Protein AF-A0ABD0MNI6-F1 (afdb_monomer)

pLDDT: mean 89.59, std 11.23, range [46.16, 98.44]

Solvent-accessible surface area (backbone atoms only — not comparable to full-atom values): 5482 Å² total; per-residue (Å²): 137,84,80,89,67,82,84,60,70,80,88,74,63,90,75,83,88,67,56,72,86,22,37,50,64,72,23,76,44,81,47,50,57,94,92,41,62,36,37,39,31,8,14,19,38,27,80,88,35,26,16,28,29,31,40,28,31,77,91,74,66,42,71,41,86,67,50,65,74,93,55,88,82,47,61,40,34,27,62,68,87,86,86,77,63,70,73,90,120

InterPro domains:
  IPR013519 Integrin alpha beta-propellor [PS51470] (7-65)
  IPR028994 Integrin alpha, N-terminal [G3DSA:2.130.10.130] (6-89)

Nearest PDB structures (foldseek):
  5e6u-assembly1_A  TM=7.525E-01  e=2.820E-02  Homo sapiens
  5e6s-assembly3_E  TM=7.276E-01  e=4.142E-02  Homo sapiens
  5e6s-assembly2_C  TM=7.257E-01  e=7.370E-02  Homo sapiens
  4k3y-assembly1_D  TM=6.889E-01  e=2.837E+00  Influenza A virus

Sequence (89 aa):
SLSEAFNIDTEHPLRFNGKPDDFFGYSVYQTEFGNRKQIIVGAPLQANLRGEIYSCTADLQSCKQLQRPGSESVRFFGMSAAVSSAAVT

Radius of gyration: 15.06 Å; Cα contacts (8 Å, |Δi|>4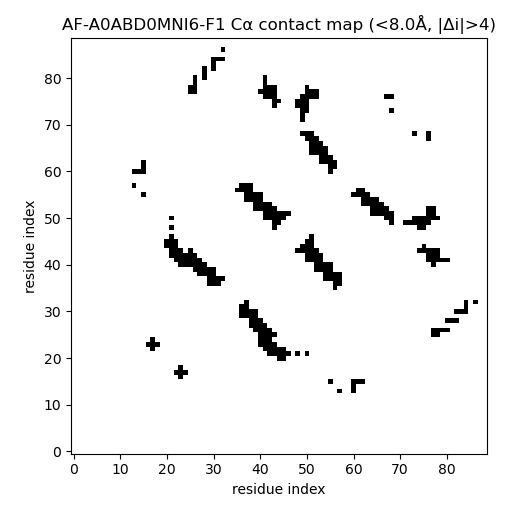): 175; chains: 1; bounding box: 37×43×36 Å

Mean predicted aligned error: 5.4 Å

Foldseek 3Di:
DDDPCPPDPPPDDLDADDDVQLVWQLDWDWEAEPNFTWIKIKRQPPPPQQIFIWTAGRVVSDIDTDDGDPDPVHGRPRNDDDDDNDDPD

Organism: Cirrhinus mrigala (NCBI:txid683832)

Secondary structure (DSSP, 8-state):
---S-TTS--SS-------GGGTTTSEEEEEEETTEEEEEEEETTHHHHTBEEEEEETTTTEEEEEE--S-TT--SBTSS---------

Structure (mmCIF, N/CA/C/O backbone):
data_AF-A0ABD0MNI6-F1
#
_entry.id   AF-A0ABD0MNI6-F1
#
loop_
_atom_site.group_PDB
_atom_site.id
_atom_site.type_symbol
_atom_site.label_atom_id
_atom_site.label_alt_id
_atom_site.label_comp_id
_atom_site.label_asym_id
_atom_site.label_entity_id
_atom_site.label_seq_id
_atom_site.pdbx_PDB_ins_code
_atom_site.Cartn_x
_atom_site.Cartn_y
_atom_site.Cartn_z
_atom_site.occupancy
_atom_site.B_iso_or_equiv
_atom_site.auth_seq_id
_atom_site.auth_comp_id
_atom_site.auth_asym_id
_atom_site.auth_atom_id
_atom_site.pdbx_PDB_model_num
ATOM 1 N N . SER A 1 1 ? -8.676 -30.454 7.796 1.00 57.81 1 SER A N 1
ATOM 2 C CA . SER A 1 1 ? -8.400 -29.042 8.107 1.00 57.81 1 SER A CA 1
ATOM 3 C C . SER A 1 1 ? -9.388 -28.207 7.312 1.00 57.81 1 SER A C 1
ATOM 5 O O . SER A 1 1 ? -9.310 -28.246 6.091 1.00 57.81 1 SER A O 1
ATOM 7 N N . LEU A 1 2 ? -10.390 -27.600 7.957 1.00 60.97 2 LEU A N 1
ATOM 8 C CA . LEU A 1 2 ? -11.344 -26.690 7.307 1.00 60.97 2 LEU A CA 1
ATOM 9 C C . LEU A 1 2 ? -10.839 -25.259 7.525 1.00 60.97 2 LEU A C 1
ATOM 11 O O . LEU A 1 2 ? -10.500 -24.901 8.647 1.00 60.97 2 LEU A O 1
ATOM 15 N N . SER A 1 3 ? -10.741 -24.475 6.456 1.00 64.19 3 SER A N 1
ATOM 16 C CA . SER A 1 3 ? -10.305 -23.077 6.507 1.00 64.19 3 SER A CA 1
ATOM 17 C C . SER A 1 3 ? -11.445 -22.182 7.016 1.00 64.19 3 SER A C 1
ATOM 19 O O . SER A 1 3 ? -12.557 -22.254 6.498 1.00 64.19 3 SER A O 1
ATOM 21 N N . GLU A 1 4 ? -11.172 -21.339 8.017 1.00 64.81 4 GLU A N 1
ATOM 22 C CA . GLU A 1 4 ? -12.135 -20.458 8.710 1.00 64.81 4 GLU A CA 1
ATOM 23 C C . GLU A 1 4 ? -12.469 -19.148 7.962 1.00 64.81 4 GLU A C 1
ATOM 25 O O . GLU A 1 4 ? -12.865 -18.162 8.571 1.00 64.81 4 GLU A O 1
ATOM 30 N N . ALA A 1 5 ? -12.330 -19.103 6.635 1.00 71.75 5 ALA A N 1
ATOM 31 C CA . ALA A 1 5 ? -12.599 -17.898 5.839 1.00 71.75 5 ALA A CA 1
ATOM 32 C C . ALA A 1 5 ? -14.032 -17.836 5.266 1.00 71.75 5 ALA A C 1
ATOM 34 O O . ALA A 1 5 ? -14.272 -17.150 4.276 1.00 71.75 5 ALA A O 1
ATOM 35 N N . PHE A 1 6 ? -14.994 -18.564 5.846 1.00 82.00 6 PHE A N 1
ATOM 36 C CA . PHE A 1 6 ? -16.357 -18.660 5.300 1.00 82.00 6 PHE A CA 1
ATOM 37 C C . PHE A 1 6 ? -17.190 -17.379 5.471 1.00 82.00 6 PHE A C 1
ATOM 39 O O . PHE A 1 6 ? -18.229 -17.241 4.833 1.00 82.00 6 PHE A O 1
ATOM 46 N N . ASN A 1 7 ? -16.767 -16.462 6.346 1.00 86.50 7 ASN A N 1
ATOM 47 C CA . ASN A 1 7 ? -17.470 -15.215 6.658 1.00 86.50 7 ASN A CA 1
ATOM 48 C C . ASN A 1 7 ? -16.831 -13.967 6.015 1.00 86.50 7 ASN A C 1
ATOM 50 O O . ASN A 1 7 ? -17.175 -12.848 6.395 1.00 86.50 7 ASN A O 1
ATOM 54 N N . ILE A 1 8 ? -15.906 -14.139 5.066 1.00 89.56 8 ILE A N 1
ATOM 55 C CA . ILE A 1 8 ? -15.372 -13.038 4.256 1.00 89.56 8 ILE A CA 1
ATOM 56 C C . ILE A 1 8 ? -16.262 -12.874 3.023 1.00 89.56 8 ILE A C 1
ATOM 58 O O . ILE A 1 8 ? -16.428 -13.816 2.250 1.00 89.56 8 ILE A O 1
ATOM 62 N N . ASP A 1 9 ? -16.800 -11.672 2.814 1.00 90.81 9 ASP A N 1
ATOM 63 C CA . ASP A 1 9 ? -17.511 -11.343 1.576 1.00 90.81 9 ASP A CA 1
ATOM 64 C C . ASP A 1 9 ? -16.515 -11.279 0.410 1.00 90.81 9 ASP A C 1
ATOM 66 O O . ASP A 1 9 ? -15.735 -10.334 0.266 1.00 90.81 9 ASP A O 1
ATOM 70 N N . THR A 1 10 ? -16.520 -12.331 -0.405 1.00 91.19 10 THR A N 1
ATOM 71 C CA . THR A 1 10 ? -15.685 -12.436 -1.607 1.00 91.19 10 THR A CA 1
ATOM 72 C C . THR A 1 10 ? -16.399 -11.942 -2.866 1.00 91.19 10 THR A C 1
ATOM 74 O O . THR A 1 10 ? -15.738 -11.726 -3.885 1.00 91.19 10 THR A O 1
ATOM 77 N N . GLU A 1 11 ? -17.716 -11.717 -2.802 1.00 93.75 11 GLU A N 1
ATOM 78 C CA . GLU A 1 11 ? -18.543 -11.272 -3.929 1.00 93.75 11 GLU A CA 1
ATOM 79 C C . GLU A 1 11 ? -18.482 -9.749 -4.100 1.00 93.75 11 GLU A C 1
ATOM 81 O O . GLU A 1 11 ? -18.411 -9.259 -5.230 1.00 93.75 11 GLU A O 1
ATOM 86 N N . HIS A 1 12 ? -18.409 -8.998 -2.993 1.00 93.12 12 HIS A N 1
ATOM 87 C CA . HIS A 1 12 ? -18.414 -7.528 -3.003 1.00 93.12 12 HIS A CA 1
ATOM 88 C C . HIS A 1 12 ? -17.178 -6.901 -2.328 1.00 93.12 12 HIS A C 1
ATOM 90 O O . HIS A 1 12 ? -17.305 -6.091 -1.404 1.00 93.12 12 HIS A O 1
ATOM 96 N N . PRO A 1 13 ? -15.946 -7.212 -2.776 1.00 92.06 13 PRO A N 1
ATOM 97 C CA . PRO A 1 13 ? -14.752 -6.640 -2.172 1.00 92.06 13 PRO A CA 1
ATOM 98 C C . PRO A 1 13 ? -14.614 -5.152 -2.507 1.00 92.06 13 PRO A C 1
ATO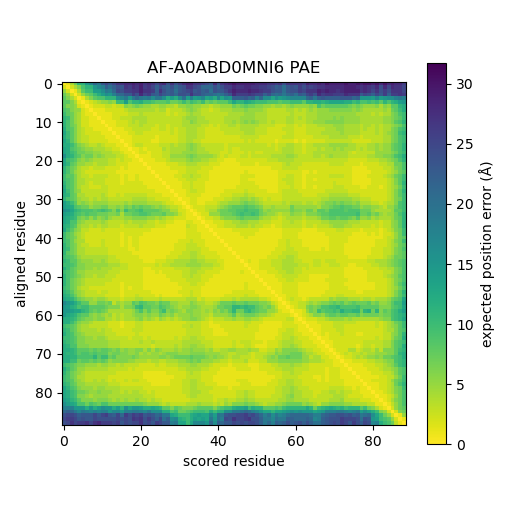M 100 O O . PRO A 1 13 ? -14.779 -4.730 -3.655 1.0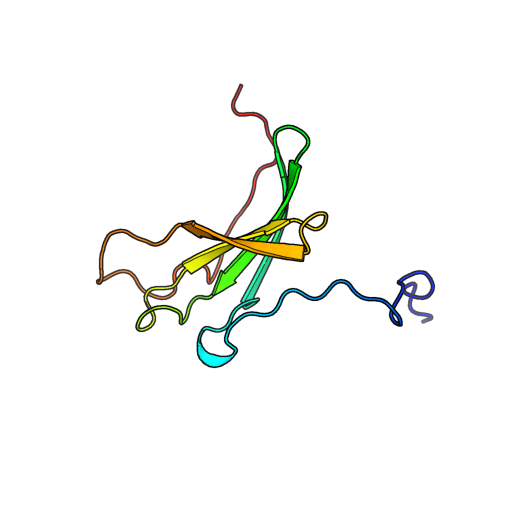0 92.06 13 PRO A O 1
ATOM 103 N N . LEU A 1 14 ? -14.175 -4.365 -1.526 1.00 91.44 14 LEU A N 1
ATOM 104 C CA . LEU A 1 14 ? -13.665 -3.026 -1.789 1.00 91.44 14 LEU A CA 1
ATOM 105 C C . LEU A 1 14 ? -12.285 -3.121 -2.453 1.00 91.44 14 LEU A C 1
ATOM 107 O O . LEU A 1 14 ? -11.362 -3.719 -1.899 1.00 91.44 14 LEU A O 1
ATOM 111 N N . ARG A 1 15 ? -12.133 -2.519 -3.636 1.00 91.75 15 ARG A N 1
ATOM 112 C CA . ARG A 1 15 ? -10.896 -2.585 -4.427 1.00 91.75 15 ARG A CA 1
ATOM 113 C C . ARG A 1 15 ? -10.247 -1.215 -4.546 1.00 91.75 15 ARG A C 1
ATOM 115 O O . ARG A 1 15 ? -10.854 -0.277 -5.050 1.00 91.75 15 ARG A O 1
ATOM 122 N N . PHE A 1 16 ? -8.980 -1.139 -4.159 1.00 94.00 16 PHE A N 1
ATOM 123 C CA . PHE A 1 16 ? -8.126 0.011 -4.425 1.00 94.00 16 PHE A CA 1
ATOM 124 C C . PHE A 1 16 ? -7.185 -0.330 -5.572 1.00 94.00 16 PHE A C 1
ATOM 126 O O . PHE A 1 16 ? -6.408 -1.278 -5.476 1.00 94.00 16 PHE A O 1
ATOM 133 N N . ASN A 1 17 ? -7.266 0.435 -6.658 1.00 91.56 17 ASN A N 1
ATOM 134 C CA . ASN A 1 17 ? -6.447 0.208 -7.841 1.00 91.56 17 ASN A CA 1
ATOM 135 C C . ASN A 1 17 ? -5.298 1.217 -7.883 1.00 91.56 17 ASN A C 1
ATOM 137 O O . ASN A 1 17 ? -5.516 2.423 -7.773 1.00 91.56 17 ASN A O 1
ATOM 141 N N . GLY A 1 18 ? -4.087 0.713 -8.094 1.00 90.50 18 GLY A N 1
ATOM 142 C CA . GLY A 1 18 ? -2.922 1.504 -8.471 1.00 90.50 18 GLY A CA 1
ATOM 143 C C . GLY A 1 18 ? -2.321 0.983 -9.771 1.00 90.50 18 GLY A C 1
ATOM 144 O O . GLY A 1 18 ? -2.859 0.071 -10.399 1.00 90.50 18 GLY A O 1
ATOM 145 N N . LYS A 1 19 ? -1.201 1.568 -10.191 1.00 93.69 19 LYS A N 1
ATOM 146 C CA . LYS A 1 19 ? -0.473 1.113 -11.378 1.00 93.69 19 LYS A CA 1
ATOM 147 C C . LYS A 1 19 ? 0.294 -0.181 -11.058 1.00 93.69 19 LYS A C 1
ATOM 149 O O . LYS A 1 19 ? 1.090 -0.170 -10.117 1.00 93.69 19 LYS A O 1
ATOM 154 N N . PRO A 1 20 ? 0.099 -1.272 -11.825 1.00 91.44 20 PRO A N 1
ATOM 155 C CA . PRO A 1 20 ? 0.809 -2.533 -11.597 1.00 91.44 20 PRO A CA 1
ATOM 156 C C . PRO A 1 20 ? 2.334 -2.391 -11.654 1.00 91.44 20 PRO A C 1
ATOM 158 O O . PRO A 1 20 ? 3.020 -2.918 -10.785 1.00 91.44 20 PRO A O 1
ATOM 161 N N . ASP A 1 21 ? 2.853 -1.612 -12.608 1.00 96.88 21 ASP A N 1
ATOM 162 C CA . ASP A 1 21 ? 4.298 -1.396 -12.796 1.00 96.88 21 ASP A CA 1
ATOM 163 C C . ASP A 1 21 ? 4.957 -0.659 -11.622 1.00 96.88 21 ASP A C 1
ATOM 165 O O . ASP A 1 21 ? 6.153 -0.805 -11.384 1.00 96.88 21 ASP A O 1
ATOM 169 N N . ASP A 1 22 ? 4.169 0.092 -10.848 1.00 97.69 22 ASP A 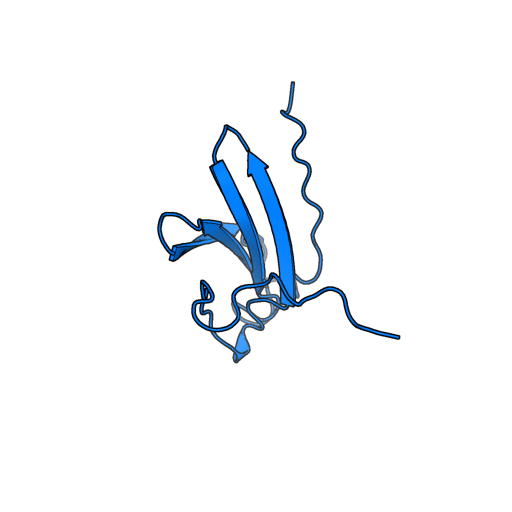N 1
ATOM 170 C CA . ASP A 1 22 ? 4.637 0.794 -9.651 1.00 97.69 22 ASP A CA 1
ATOM 171 C C . ASP A 1 22 ? 4.658 -0.126 -8.411 1.00 97.69 22 ASP A C 1
ATOM 173 O O . ASP A 1 22 ? 5.130 0.272 -7.341 1.00 97.69 22 ASP A O 1
ATOM 177 N N . PHE A 1 23 ? 4.173 -1.368 -8.555 1.00 97.62 23 PHE A N 1
ATOM 178 C CA . PHE A 1 23 ? 3.999 -2.357 -7.486 1.00 97.62 23 PHE A CA 1
ATOM 179 C C . PHE A 1 23 ? 3.118 -1.818 -6.351 1.00 97.62 23 PHE A C 1
ATOM 181 O O . PHE A 1 23 ? 3.357 -2.060 -5.167 1.00 97.62 23 PHE A O 1
ATOM 188 N N . PHE A 1 24 ? 2.078 -1.063 -6.706 1.00 97.69 24 PHE A N 1
ATOM 189 C CA . PHE A 1 24 ? 1.083 -0.6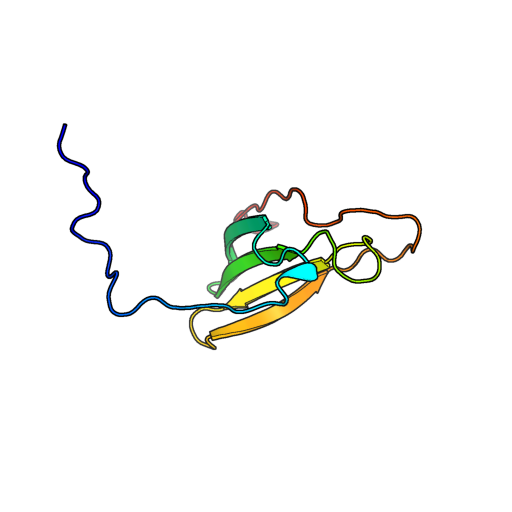19 -5.739 1.00 97.69 24 PHE A CA 1
ATOM 190 C C . PHE A 1 24 ? 0.442 -1.825 -5.040 1.00 97.69 24 PHE A C 1
ATOM 192 O O . PHE A 1 24 ? -0.072 -2.728 -5.700 1.00 97.69 24 PHE A O 1
ATOM 199 N N . GLY A 1 25 ? 0.460 -1.829 -3.707 1.00 97.00 25 GLY A N 1
ATOM 200 C CA . GLY A 1 25 ? -0.004 -2.969 -2.912 1.00 97.00 25 GLY A CA 1
ATOM 201 C C . GLY A 1 25 ? 1.116 -3.898 -2.452 1.00 97.00 25 GLY A C 1
ATOM 202 O O . GLY A 1 25 ? 0.818 -4.897 -1.804 1.00 97.00 25 GLY A O 1
ATOM 203 N N . TYR A 1 26 ? 2.387 -3.580 -2.738 1.00 97.81 26 TYR A N 1
ATOM 204 C CA . TYR A 1 26 ? 3.525 -4.394 -2.295 1.00 97.81 26 TYR A CA 1
ATOM 205 C C . TYR A 1 26 ? 3.580 -4.546 -0.769 1.00 97.81 26 TYR A C 1
ATOM 207 O O . TYR A 1 26 ? 3.835 -5.632 -0.256 1.00 97.81 26 TYR A O 1
ATOM 215 N N . SER A 1 27 ? 3.316 -3.458 -0.043 1.00 97.69 27 SER A N 1
ATOM 216 C CA . SER A 1 27 ? 3.142 -3.471 1.408 1.00 97.69 27 SER A CA 1
ATOM 217 C C . SER A 1 27 ? 1.796 -2.844 1.772 1.00 97.69 27 SER A C 1
ATOM 219 O O . SER A 1 27 ? 1.383 -1.861 1.152 1.00 97.69 27 SER A O 1
ATOM 221 N N . VAL A 1 28 ? 1.084 -3.434 2.739 1.00 96.44 28 VAL A N 1
ATOM 222 C CA . VAL A 1 28 ? -0.265 -3.011 3.148 1.00 96.44 28 VAL A CA 1
ATOM 223 C C . VAL A 1 28 ? -0.392 -3.057 4.667 1.00 96.44 28 VAL A C 1
ATOM 225 O O . VAL A 1 28 ? -0.070 -4.070 5.286 1.00 96.44 28 VAL A O 1
ATOM 228 N N . TYR A 1 29 ? -0.902 -1.977 5.262 1.00 94.94 29 TYR A N 1
ATOM 229 C CA . TYR A 1 29 ? -1.103 -1.862 6.708 1.00 94.94 29 TYR A CA 1
ATOM 230 C C . TYR A 1 29 ? -2.440 -1.197 7.016 1.00 94.94 29 TYR A C 1
ATOM 232 O O . TYR A 1 29 ? -2.754 -0.144 6.467 1.00 94.94 29 TYR A O 1
ATOM 240 N N . GLN A 1 30 ? -3.220 -1.780 7.919 1.00 92.88 30 GLN A N 1
ATOM 241 C CA . GLN A 1 30 ? -4.455 -1.172 8.412 1.00 92.88 30 GLN A CA 1
ATOM 242 C C . GLN A 1 30 ? -4.153 -0.351 9.666 1.00 92.88 30 GLN A C 1
ATOM 244 O O . GLN A 1 30 ? -3.418 -0.804 10.542 1.00 92.88 30 GLN A O 1
ATOM 249 N N . THR A 1 31 ? -4.703 0.856 9.753 1.00 91.38 31 THR A N 1
ATOM 250 C CA . THR A 1 31 ? -4.542 1.727 10.921 1.00 91.38 31 THR A CA 1
ATOM 251 C C . THR A 1 31 ? -5.787 2.577 11.150 1.00 91.38 31 THR A C 1
ATOM 253 O O . THR A 1 31 ? -6.583 2.816 10.238 1.00 91.38 31 THR A O 1
ATOM 256 N N . GLU A 1 32 ? -5.945 3.054 12.376 1.00 88.50 32 GLU A N 1
ATOM 257 C CA . GLU A 1 32 ? -6.939 4.050 12.741 1.00 88.50 32 GLU A CA 1
ATOM 258 C C . GLU A 1 32 ? -6.237 5.201 13.461 1.00 88.50 32 GLU A C 1
ATOM 260 O O . GLU A 1 32 ? -5.550 4.994 14.460 1.00 88.50 32 GLU A O 1
ATOM 265 N N . PHE A 1 33 ? -6.395 6.417 12.936 1.00 82.12 33 PHE A N 1
ATOM 266 C CA . PHE A 1 33 ? -5.824 7.630 13.518 1.00 82.12 33 PHE A CA 1
ATOM 267 C C . PHE 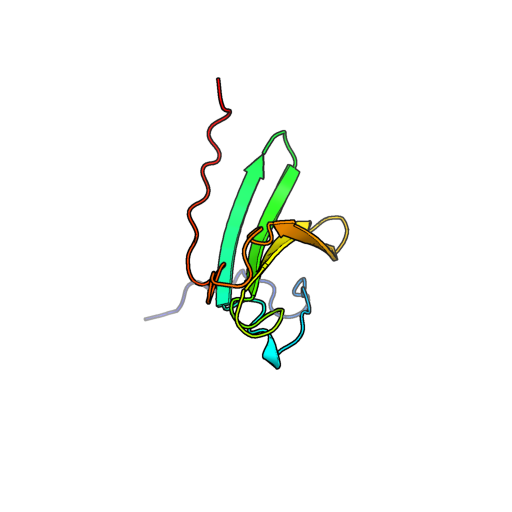A 1 33 ? -6.882 8.733 13.552 1.00 82.12 33 PHE A C 1
ATOM 269 O O . PHE A 1 33 ? -7.452 9.085 12.518 1.00 82.12 33 PHE A O 1
ATOM 276 N N . GLY A 1 34 ? -7.171 9.277 14.738 1.00 81.12 34 GLY A N 1
ATOM 277 C CA . GLY A 1 34 ? -8.169 10.342 14.904 1.00 81.12 34 GLY A CA 1
ATOM 278 C C . GLY A 1 34 ? -9.555 9.969 14.361 1.00 81.12 34 GLY A C 1
ATOM 279 O O . GLY A 1 34 ? -10.158 10.762 13.639 1.00 81.12 34 G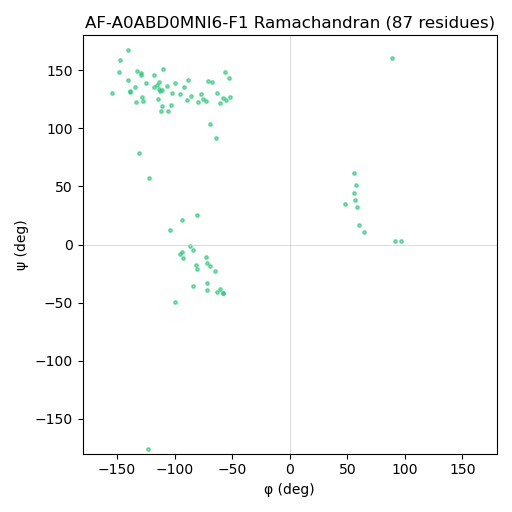LY A O 1
ATOM 280 N N . ASN A 1 35 ? -10.026 8.749 14.653 1.00 82.06 35 ASN A N 1
ATOM 281 C CA . ASN A 1 35 ? -11.275 8.155 14.145 1.00 82.06 35 ASN A CA 1
ATOM 282 C C . ASN A 1 35 ? -11.344 8.006 12.613 1.00 82.06 35 ASN A C 1
ATOM 284 O O . ASN A 1 35 ? -12.424 7.835 12.045 1.00 82.06 35 ASN A O 1
ATOM 288 N N . ARG A 1 36 ? -10.204 8.081 11.916 1.00 84.00 36 ARG A N 1
ATOM 289 C CA . ARG A 1 36 ? -10.111 7.804 10.480 1.00 84.00 36 ARG A CA 1
ATOM 290 C C . ARG A 1 36 ? -9.447 6.456 10.271 1.00 84.00 36 ARG A C 1
ATOM 292 O O . ARG A 1 36 ? -8.264 6.291 10.561 1.00 84.00 36 ARG A O 1
ATOM 299 N N . LYS A 1 37 ? -10.214 5.514 9.727 1.00 88.88 37 LYS A N 1
ATOM 300 C CA . LYS A 1 37 ? -9.726 4.198 9.307 1.00 88.88 37 LYS A CA 1
ATOM 301 C C . LYS A 1 37 ? -9.040 4.329 7.956 1.00 88.88 37 LYS A C 1
ATOM 303 O O . LYS A 1 37 ? -9.641 4.809 6.993 1.00 88.88 37 LYS A O 1
ATOM 308 N N . GLN A 1 38 ? -7.783 3.920 7.899 1.00 91.69 38 GLN A N 1
ATOM 309 C CA . GLN A 1 38 ? -6.945 4.056 6.720 1.00 91.69 38 GLN A CA 1
ATOM 310 C C . GLN A 1 38 ? -6.223 2.749 6.424 1.00 91.69 38 GLN A C 1
ATOM 312 O O . GLN A 1 38 ? -5.865 1.984 7.320 1.00 91.69 38 GLN A O 1
ATOM 317 N N . ILE A 1 39 ? -5.978 2.528 5.142 1.00 94.75 39 ILE A N 1
ATOM 318 C CA . ILE A 1 39 ? -5.111 1.473 4.644 1.00 94.75 39 ILE A CA 1
ATOM 319 C C . ILE A 1 39 ? -3.893 2.165 4.043 1.00 94.75 39 ILE A C 1
ATOM 321 O O . ILE A 1 39 ? -4.011 2.922 3.081 1.00 94.75 39 ILE A O 1
ATOM 325 N N . ILE A 1 40 ? -2.729 1.944 4.639 1.00 96.06 40 ILE A N 1
ATOM 326 C CA . ILE A 1 40 ? -1.455 2.452 4.144 1.00 96.06 40 ILE A CA 1
ATOM 327 C C . ILE A 1 40 ? -0.916 1.462 3.122 1.00 96.06 40 ILE A C 1
ATOM 329 O O . ILE A 1 40 ? -0.832 0.269 3.413 1.00 96.06 40 ILE A O 1
ATOM 333 N N . VAL A 1 41 ? -0.565 1.958 1.938 1.00 97.50 41 VAL A N 1
ATOM 334 C CA . VAL A 1 41 ? -0.154 1.130 0.802 1.00 97.50 41 VAL A CA 1
ATOM 335 C C . VAL A 1 41 ? 1.177 1.613 0.241 1.00 97.50 41 VAL A C 1
ATOM 337 O O . VAL A 1 41 ? 1.318 2.786 -0.098 1.00 97.50 41 VAL A O 1
ATOM 340 N N . GLY A 1 42 ? 2.148 0.713 0.114 1.00 98.12 42 GLY A N 1
ATOM 341 C CA . GLY A 1 42 ? 3.416 0.979 -0.563 1.00 98.12 42 GLY A CA 1
ATOM 342 C C . GLY A 1 42 ? 3.362 0.694 -2.066 1.00 98.12 42 GLY A C 1
ATOM 343 O O . GLY A 1 42 ? 2.755 -0.291 -2.494 1.00 98.12 42 GLY A O 1
ATOM 344 N N . ALA A 1 43 ? 4.030 1.542 -2.851 1.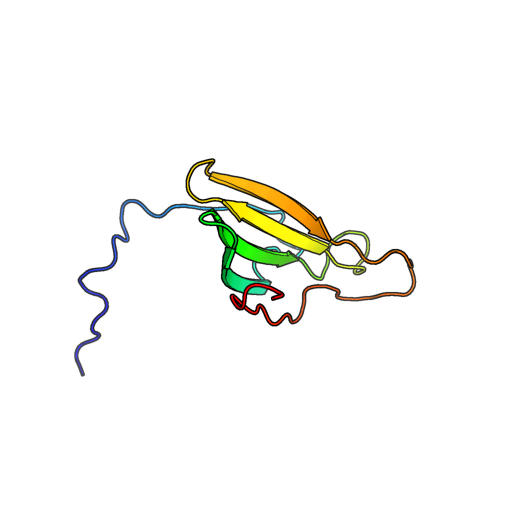00 98.44 43 ALA A N 1
ATOM 345 C CA . ALA A 1 43 ? 4.290 1.363 -4.282 1.00 98.44 43 ALA A CA 1
ATOM 346 C C . ALA A 1 43 ? 5.785 1.621 -4.561 1.00 98.44 43 ALA A C 1
ATOM 348 O O . ALA A 1 43 ? 6.175 2.724 -4.956 1.00 98.44 43 ALA A O 1
ATOM 349 N N . PRO A 1 44 ? 6.662 0.649 -4.272 1.00 98.31 44 PRO A N 1
ATOM 350 C CA . PRO A 1 44 ? 8.104 0.872 -4.209 1.00 98.31 44 PRO A CA 1
ATOM 351 C C . PRO A 1 44 ? 8.763 1.164 -5.556 1.00 98.31 44 PRO A C 1
ATOM 353 O O . PRO A 1 44 ? 9.868 1.708 -5.579 1.00 98.31 44 PRO A O 1
ATOM 356 N N . LEU A 1 45 ? 8.116 0.828 -6.674 1.00 97.88 45 LEU A N 1
ATOM 357 C CA . LEU A 1 45 ? 8.685 1.059 -8.003 1.00 97.88 45 LEU A CA 1
ATOM 358 C C . LEU A 1 45 ? 8.236 2.390 -8.623 1.00 97.88 45 LEU A C 1
ATOM 360 O O . LEU A 1 45 ? 8.800 2.815 -9.634 1.00 97.88 45 LEU A O 1
ATOM 364 N N . GLN A 1 46 ? 7.303 3.092 -7.967 1.00 97.31 46 GLN A N 1
ATOM 365 C CA . GLN A 1 46 ? 6.820 4.406 -8.382 1.00 97.31 46 GLN A CA 1
ATOM 366 C C . GLN A 1 46 ? 7.968 5.397 -8.600 1.00 97.31 46 GLN A C 1
ATOM 368 O O . GLN A 1 46 ? 8.933 5.445 -7.8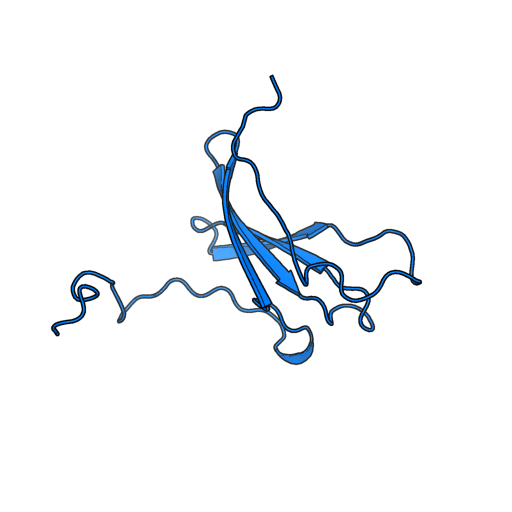35 1.00 97.31 46 GLN A O 1
ATOM 373 N N . ALA A 1 47 ? 7.817 6.251 -9.616 1.00 95.12 47 ALA A N 1
ATOM 374 C CA . ALA A 1 47 ? 8.696 7.392 -9.872 1.00 95.12 47 ALA A CA 1
ATOM 375 C C . ALA A 1 47 ? 10.172 6.979 -10.012 1.00 95.12 47 ALA A C 1
ATOM 377 O O . ALA A 1 47 ? 11.026 7.403 -9.237 1.00 95.12 47 ALA A O 1
ATOM 378 N N . ASN A 1 48 ? 10.465 6.149 -11.020 1.00 95.06 48 ASN A N 1
ATOM 379 C CA . ASN A 1 48 ? 11.811 5.648 -11.320 1.00 95.06 48 ASN A CA 1
ATOM 380 C C . ASN A 1 48 ? 12.445 4.907 -10.135 1.00 95.06 48 ASN A C 1
ATOM 382 O O . ASN A 1 48 ? 13.575 5.199 -9.737 1.00 95.06 48 ASN A O 1
ATOM 386 N N . LEU A 1 49 ? 11.712 3.939 -9.572 1.00 96.56 49 LEU A N 1
ATOM 387 C CA . LEU A 1 49 ? 12.152 3.121 -8.439 1.00 96.56 49 LEU A CA 1
ATOM 388 C C . LEU A 1 49 ? 12.370 3.906 -7.146 1.00 96.56 49 LEU A C 1
ATOM 390 O O . LEU A 1 49 ? 12.969 3.373 -6.218 1.00 96.56 49 LEU A O 1
ATOM 394 N N . ARG A 1 50 ? 11.950 5.169 -7.063 1.00 97.25 50 ARG A N 1
ATOM 395 C CA . ARG A 1 50 ? 12.091 5.967 -5.842 1.00 97.25 50 ARG A CA 1
ATOM 396 C C . ARG A 1 50 ? 11.129 5.499 -4.761 1.00 97.25 50 ARG A C 1
ATOM 398 O O . ARG A 1 50 ? 11.515 5.419 -3.595 1.00 97.25 50 ARG A O 1
ATOM 405 N N . GLY A 1 51 ? 9.920 5.151 -5.175 1.00 97.94 51 GLY A N 1
ATOM 406 C CA . GLY A 1 51 ? 8.858 4.648 -4.329 1.00 97.94 51 GLY A CA 1
ATOM 407 C C . GLY A 1 51 ? 7.973 5.734 -3.718 1.00 97.94 51 GLY A C 1
ATOM 408 O O . GLY A 1 51 ? 8.330 6.915 -3.651 1.00 97.94 51 GLY A O 1
ATOM 409 N N . GLU A 1 52 ? 6.792 5.309 -3.284 1.00 97.75 52 GLU A N 1
ATOM 410 C CA . GLU A 1 52 ? 5.712 6.142 -2.756 1.00 97.75 52 GLU A CA 1
ATOM 411 C C . GLU A 1 52 ? 4.916 5.366 -1.699 1.00 97.75 52 GLU A C 1
ATOM 413 O O . GLU A 1 52 ? 4.747 4.147 -1.804 1.00 97.75 52 GLU A O 1
ATOM 418 N N . ILE A 1 53 ? 4.386 6.076 -0.703 1.00 97.62 53 ILE A N 1
ATOM 419 C CA . ILE A 1 53 ? 3.380 5.554 0.225 1.00 97.62 53 ILE A CA 1
ATOM 420 C C . ILE A 1 53 ? 2.064 6.305 0.012 1.00 97.62 53 ILE A C 1
ATOM 422 O O . ILE A 1 53 ? 2.033 7.537 -0.035 1.00 97.62 53 ILE A O 1
ATOM 426 N N . TYR A 1 54 ? 0.968 5.558 -0.066 1.00 96.94 54 TYR A N 1
ATOM 427 C CA . TYR A 1 54 ? -0.398 6.048 -0.192 1.00 96.94 54 TYR A CA 1
ATOM 428 C C . TYR A 1 54 ? -1.192 5.800 1.092 1.00 96.94 54 TYR A C 1
ATOM 430 O O . TYR A 1 54 ? -0.956 4.830 1.809 1.00 96.94 54 TYR A O 1
ATOM 438 N N . SER A 1 55 ? -2.172 6.660 1.350 1.00 95.31 55 SER A N 1
ATOM 439 C CA . SER A 1 55 ? -3.232 6.449 2.333 1.00 95.31 55 SER A CA 1
ATOM 440 C C . SER A 1 55 ? -4.550 6.264 1.590 1.00 95.31 55 SER A C 1
ATOM 442 O O . SER A 1 55 ? -4.976 7.147 0.842 1.00 95.31 55 SER A O 1
ATOM 444 N N . CYS A 1 56 ? -5.175 5.108 1.772 1.00 95.31 56 CYS A N 1
ATOM 445 C CA . CYS A 1 56 ? -6.459 4.755 1.191 1.00 95.31 56 CYS A CA 1
ATOM 446 C C . CYS A 1 56 ? -7.539 4.772 2.267 1.00 95.31 56 CYS A C 1
ATOM 448 O O . CYS A 1 56 ? -7.328 4.257 3.366 1.00 95.31 56 CYS A O 1
ATOM 450 N N . THR A 1 57 ? -8.700 5.343 1.962 1.00 92.06 57 THR A N 1
ATOM 451 C CA . THR A 1 57 ? -9.825 5.387 2.904 1.00 92.06 57 THR A CA 1
ATOM 452 C C . THR A 1 57 ? -11.017 4.624 2.342 1.00 92.06 57 THR A C 1
ATOM 454 O O . THR A 1 57 ? -11.331 4.711 1.152 1.00 92.06 57 THR A O 1
ATOM 457 N N . ALA A 1 58 ? -11.647 3.814 3.193 1.00 82.19 58 ALA A N 1
ATOM 458 C CA . ALA A 1 58 ? -12.706 2.900 2.771 1.00 82.19 58 ALA A CA 1
ATOM 459 C C . ALA A 1 58 ? -14.017 3.616 2.421 1.00 82.19 58 ALA A C 1
ATOM 461 O O . ALA A 1 58 ? -14.719 3.209 1.503 1.00 82.19 58 ALA A O 1
ATOM 462 N N . ASP A 1 59 ? -14.305 4.710 3.122 1.00 83.56 59 ASP A N 1
ATOM 463 C CA . ASP A 1 59 ? -15.465 5.579 2.921 1.00 83.56 59 ASP A CA 1
ATOM 464 C C . ASP A 1 59 ? -15.466 6.265 1.547 1.00 83.56 59 ASP A C 1
ATOM 466 O O . ASP A 1 59 ? -16.503 6.353 0.897 1.00 83.56 59 ASP A O 1
ATOM 470 N N . LEU A 1 60 ? -14.298 6.719 1.088 1.00 82.88 60 LEU A N 1
ATOM 471 C CA . LEU A 1 60 ? -14.145 7.426 -0.186 1.00 82.88 60 LEU A CA 1
ATOM 472 C C . LEU A 1 60 ? -13.727 6.510 -1.338 1.00 82.88 60 LEU A C 1
ATOM 474 O O . LEU A 1 60 ? -13.639 6.977 -2.471 1.00 82.88 60 LEU A O 1
ATOM 478 N N . GLN A 1 61 ? -13.394 5.249 -1.045 1.00 87.69 61 GLN A N 1
ATOM 479 C CA . GLN A 1 61 ? -12.815 4.297 -2.000 1.00 87.69 61 GLN A CA 1
ATOM 480 C C . GLN A 1 61 ? -11.647 4.901 -2.799 1.00 87.69 61 GLN A C 1
ATOM 482 O O . GLN A 1 61 ? -11.461 4.630 -3.984 1.00 87.69 61 GLN A O 1
ATOM 487 N N . SER A 1 62 ? -10.865 5.771 -2.154 1.00 90.62 62 SER A N 1
ATOM 488 C CA . SER A 1 62 ? -9.824 6.555 -2.815 1.00 90.62 62 SER A CA 1
ATOM 489 C C . SER A 1 62 ? -8.502 6.425 -2.081 1.00 90.62 62 SER A C 1
ATOM 491 O O . SER A 1 62 ? -8.470 6.333 -0.853 1.00 90.62 62 SER A O 1
ATOM 493 N N . CYS A 1 63 ? -7.415 6.444 -2.848 1.00 95.44 63 CYS A N 1
ATOM 494 C CA . CYS A 1 63 ? -6.055 6.492 -2.338 1.00 95.44 63 CYS A CA 1
ATOM 495 C C . CYS A 1 63 ? -5.442 7.845 -2.664 1.00 95.44 63 CYS A C 1
ATOM 497 O O . CYS A 1 63 ? -5.516 8.321 -3.798 1.00 95.44 63 CYS A O 1
ATOM 499 N N . LYS A 1 64 ? -4.816 8.459 -1.667 1.00 94.88 64 LYS A N 1
ATOM 500 C CA . LYS A 1 64 ? -4.077 9.709 -1.815 1.00 94.88 64 LYS A CA 1
ATOM 501 C C . LYS A 1 64 ? -2.622 9.473 -1.480 1.00 94.88 64 LYS A C 1
ATOM 503 O O . LYS A 1 64 ? -2.299 8.667 -0.612 1.00 94.88 64 LYS A O 1
ATOM 508 N N . GLN A 1 65 ? -1.753 10.191 -2.174 1.00 95.62 65 GLN A N 1
ATOM 509 C CA . GLN A 1 65 ? -0.343 10.237 -1.832 1.00 95.62 65 GLN A CA 1
ATOM 510 C C . GLN A 1 65 ? -0.188 10.675 -0.367 1.00 95.62 65 GLN A C 1
ATOM 512 O O . GLN A 1 65 ? -0.710 11.722 0.020 1.00 95.62 65 GLN A O 1
ATOM 517 N N . LEU A 1 66 ? 0.506 9.862 0.429 1.00 95.00 66 LEU A N 1
ATOM 518 C CA . LEU A 1 66 ? 0.835 10.169 1.818 1.00 95.00 66 LEU A CA 1
ATOM 519 C C . LEU A 1 66 ? 2.271 10.677 1.922 1.00 95.00 66 LEU A C 1
ATOM 521 O O . LEU A 1 66 ? 2.503 11.714 2.540 1.00 95.00 66 LEU A O 1
ATOM 525 N N . GLN A 1 67 ? 3.229 9.964 1.320 1.00 95.75 67 GLN A N 1
ATOM 526 C CA . GLN A 1 67 ? 4.633 10.344 1.419 1.00 95.75 67 GLN A CA 1
ATOM 527 C C . GLN A 1 67 ? 5.488 9.849 0.251 1.00 95.75 67 GLN A C 1
ATOM 529 O O . GLN A 1 67 ? 5.547 8.651 -0.032 1.00 95.75 67 GLN A O 1
ATOM 534 N N . ARG A 1 68 ? 6.255 10.789 -0.318 1.00 95.06 68 ARG A N 1
ATOM 535 C CA . ARG A 1 68 ? 7.378 10.542 -1.227 1.00 95.06 68 ARG A CA 1
ATOM 536 C C . ARG A 1 68 ? 8.673 10.988 -0.549 1.00 95.06 68 ARG A C 1
ATOM 538 O O . ARG A 1 68 ? 8.681 12.054 0.073 1.00 95.06 68 ARG A O 1
ATOM 545 N N . PRO A 1 69 ? 9.784 10.249 -0.686 1.00 95.62 69 PRO A N 1
ATOM 546 C CA . PRO A 1 69 ? 11.093 10.737 -0.263 1.00 95.62 69 PRO A CA 1
ATOM 547 C C . PRO A 1 69 ? 11.424 12.058 -0.957 1.00 95.62 69 PRO A C 1
ATOM 549 O O . PRO A 1 69 ? 11.044 12.233 -2.103 1.00 95.62 69 PRO A O 1
ATOM 552 N N . GLY A 1 70 ? 12.174 12.969 -0.331 1.00 92.81 70 GLY A N 1
ATOM 553 C CA . GLY A 1 70 ? 12.593 14.237 -0.959 1.00 92.81 70 GLY A CA 1
ATOM 554 C C . GLY A 1 70 ? 13.801 14.120 -1.902 1.00 92.81 70 GLY A C 1
ATOM 555 O O . GLY A 1 70 ? 13.959 14.940 -2.800 1.00 92.81 70 GLY A O 1
ATOM 556 N N . SER A 1 71 ? 14.609 13.067 -1.755 1.00 94.06 71 SER A N 1
ATOM 557 C CA . SER A 1 71 ? 15.805 12.816 -2.571 1.00 94.06 71 SER A CA 1
ATOM 558 C C . SER A 1 71 ? 15.545 11.801 -3.688 1.00 94.06 71 SER A C 1
ATOM 560 O O . SER A 1 71 ? 14.916 10.768 -3.454 1.00 94.06 71 SER A O 1
ATOM 562 N N . GLU A 1 72 ? 16.088 12.074 -4.878 1.00 90.56 72 GLU A N 1
ATOM 563 C CA . GLU A 1 72 ? 16.091 11.159 -6.031 1.00 90.56 72 GLU A CA 1
ATOM 564 C C . GLU A 1 72 ? 17.055 9.978 -5.861 1.00 90.56 72 GLU A C 1
ATOM 566 O O . GLU A 1 72 ? 17.015 9.048 -6.660 1.00 90.56 72 GLU A O 1
ATOM 571 N N . SER A 1 73 ? 17.934 9.993 -4.855 1.00 95.06 73 SER A N 1
ATOM 572 C CA . SER A 1 73 ? 18.838 8.868 -4.570 1.00 95.06 73 SER A CA 1
ATOM 573 C C . SER A 1 73 ? 18.154 7.759 -3.775 1.00 95.06 73 SER A C 1
ATOM 575 O O . SER A 1 73 ? 18.654 6.637 -3.731 1.00 95.06 73 SER A O 1
ATOM 577 N N . VAL A 1 74 ? 17.019 8.061 -3.134 1.00 96.62 74 VAL A N 1
ATOM 578 C CA . VAL A 1 74 ? 16.235 7.052 -2.420 1.00 96.62 74 VAL A CA 1
ATOM 579 C C . VAL A 1 74 ? 15.646 6.083 -3.437 1.00 96.62 74 VAL A C 1
ATOM 581 O O . VAL A 1 74 ? 15.218 6.472 -4.527 1.00 96.62 74 VAL A O 1
ATOM 584 N N . ARG A 1 75 ? 15.658 4.804 -3.078 1.00 97.44 75 ARG A N 1
ATOM 585 C CA . ARG A 1 75 ? 15.101 3.727 -3.882 1.00 97.44 75 ARG A CA 1
ATOM 586 C C . ARG A 1 75 ? 14.168 2.888 -3.029 1.00 97.44 75 ARG A C 1
ATOM 588 O O . ARG A 1 75 ? 14.412 2.709 -1.837 1.00 97.44 75 ARG A O 1
ATOM 595 N N . PHE A 1 76 ? 13.134 2.365 -3.670 1.00 97.62 76 PHE A N 1
ATOM 596 C CA . PHE A 1 76 ? 12.216 1.378 -3.131 1.00 97.62 76 PHE A CA 1
ATOM 597 C C . PHE A 1 76 ? 11.500 1.831 -1.847 1.00 97.62 76 PHE A C 1
ATOM 599 O O . PHE A 1 76 ? 11.189 1.029 -0.965 1.00 97.62 76 PHE A O 1
ATOM 606 N N . PHE A 1 77 ? 11.226 3.132 -1.715 1.00 98.00 77 PHE A N 1
ATOM 607 C CA . PHE A 1 77 ? 10.455 3.638 -0.586 1.00 98.00 77 PHE A CA 1
ATOM 608 C C . PHE A 1 77 ? 9.033 3.065 -0.603 1.00 98.00 77 PHE A C 1
ATOM 610 O O . PHE A 1 77 ? 8.360 3.077 -1.628 1.00 98.00 77 PHE A O 1
ATOM 617 N N . GLY A 1 78 ? 8.574 2.540 0.530 1.00 97.25 78 GLY A N 1
ATOM 618 C CA . GLY A 1 78 ? 7.315 1.792 0.601 1.00 97.25 78 GLY A CA 1
ATOM 619 C C . GLY A 1 78 ? 7.456 0.276 0.406 1.00 97.25 78 GLY A C 1
ATOM 620 O O . GLY A 1 78 ? 6.445 -0.418 0.474 1.00 97.25 78 GLY A O 1
ATOM 621 N N . MET A 1 79 ? 8.671 -0.278 0.242 1.00 97.81 79 MET A N 1
ATOM 622 C CA . MET A 1 79 ? 8.884 -1.740 0.328 1.00 97.81 79 MET A CA 1
ATOM 623 C C . MET A 1 79 ? 8.493 -2.298 1.699 1.00 97.81 79 MET A C 1
ATOM 625 O O . MET A 1 79 ? 7.946 -3.390 1.804 1.00 97.81 79 MET A O 1
ATOM 629 N N . SER A 1 80 ? 8.775 -1.544 2.758 1.00 95.75 80 SER A N 1
ATOM 630 C CA . SER A 1 80 ? 8.423 -1.887 4.131 1.00 95.75 80 SER A CA 1
ATOM 631 C C . SER A 1 80 ? 7.975 -0.637 4.869 1.00 95.75 80 SER A C 1
ATOM 633 O O . SER A 1 80 ? 8.590 0.421 4.718 1.00 95.75 80 SER A O 1
ATOM 635 N N . ALA A 1 81 ? 6.963 -0.774 5.714 1.00 91.50 81 ALA A N 1
ATOM 636 C CA . ALA A 1 81 ? 6.586 0.233 6.688 1.00 91.50 81 ALA A CA 1
ATOM 637 C C . ALA A 1 81 ? 6.184 -0.427 8.014 1.00 91.50 81 ALA A C 1
ATOM 639 O O . ALA A 1 81 ? 5.985 -1.638 8.111 1.00 91.50 81 ALA A O 1
ATOM 640 N N . ALA A 1 82 ? 6.074 0.394 9.047 1.00 91.00 82 ALA A N 1
ATOM 641 C CA . ALA A 1 82 ? 5.427 0.040 10.295 1.00 91.00 82 ALA A CA 1
ATOM 642 C C . ALA A 1 82 ? 4.531 1.215 10.671 1.00 91.00 82 ALA A C 1
ATOM 644 O O . ALA A 1 82 ? 4.935 2.372 10.552 1.00 91.00 82 ALA A O 1
ATOM 645 N N . VAL A 1 83 ? 3.307 0.915 11.087 1.00 88.56 83 VAL A N 1
ATOM 646 C CA . VAL A 1 83 ? 2.332 1.921 11.508 1.00 88.56 83 VAL A CA 1
ATOM 647 C C . VAL A 1 83 ? 2.038 1.717 12.984 1.00 88.56 83 VAL A C 1
ATOM 649 O O . VAL A 1 83 ? 1.894 0.585 13.441 1.00 88.56 83 VAL A O 1
ATOM 652 N N . SER A 1 84 ? 1.969 2.815 13.729 1.00 84.00 84 SER A N 1
ATOM 653 C CA . SER A 1 84 ? 1.509 2.816 15.113 1.00 84.00 84 SER A CA 1
ATOM 654 C C . SER A 1 84 ? 0.193 3.571 15.180 1.00 84.00 84 SER A C 1
ATOM 656 O O . SER A 1 84 ? 0.075 4.664 14.626 1.00 84.00 84 SER A O 1
ATOM 658 N N . SER A 1 85 ? -0.789 2.981 15.852 1.00 72.75 85 SER A N 1
ATOM 659 C CA . SER A 1 85 ? -2.063 3.621 16.183 1.00 72.75 85 SER A CA 1
ATOM 660 C C . SER A 1 85 ? -1.993 4.416 17.488 1.00 72.75 85 SER A C 1
ATOM 662 O O . SER A 1 85 ? -2.992 5.004 17.899 1.00 72.75 85 SER A O 1
ATOM 664 N N . ALA A 1 86 ? -0.837 4.426 18.166 1.00 67.12 86 ALA A N 1
ATOM 665 C CA . ALA A 1 86 ? -0.659 5.247 19.349 1.00 67.12 86 ALA A CA 1
ATOM 666 C C . ALA A 1 86 ? -0.856 6.713 18.954 1.00 67.12 86 ALA A C 1
ATOM 668 O O . ALA A 1 86 ? -0.155 7.233 18.082 1.00 67.12 86 ALA A O 1
ATOM 669 N N . ALA A 1 87 ? -1.814 7.377 19.602 1.00 56.59 87 ALA A N 1
ATOM 670 C CA . ALA A 1 87 ? -1.830 8.826 19.616 1.00 56.59 87 ALA A CA 1
ATOM 671 C C . ALA A 1 87 ? -0.439 9.270 20.078 1.00 56.59 87 ALA A C 1
ATOM 673 O O . ALA A 1 87 ? 0.055 8.783 21.095 1.00 56.59 87 ALA A O 1
ATOM 674 N N . VAL A 1 88 ? 0.211 10.140 19.309 1.00 53.66 88 VAL A N 1
ATOM 675 C CA . VAL A 1 88 ? 1.366 10.875 19.816 1.00 53.66 88 VAL A CA 1
ATOM 676 C C . VAL A 1 88 ? 0.809 11.747 20.942 1.00 53.66 88 VAL A C 1
ATOM 678 O O . VAL A 1 88 ? 0.222 12.791 20.670 1.00 53.66 88 VAL A O 1
ATOM 681 N N . THR A 1 89 ? 0.839 11.231 22.171 1.00 46.16 89 THR A N 1
ATOM 682 C CA . THR A 1 89 ? 0.520 11.969 23.398 1.00 46.16 89 THR A CA 1
ATOM 683 C C . THR A 1 89 ? 1.682 12.858 23.775 1.00 46.16 89 THR A C 1
ATOM 685 O O . THR A 1 89 ? 2.820 12.333 23.739 1.00 46.16 89 THR A O 1
#